Protein AF-A0A970N412-F1 (afdb_monomer_lite)

Radius of gyration: 23.06 Å; chains: 1; bounding box: 53×28×75 Å

Secondary structure (DSSP, 8-state):
-HHHHHHHHHHHHHHHHHHHHHHHHHHHIIIIIHHHHHHHHHHHHHHHHHHHHHHSTTPEEEEEEEEEEEEEETTEEEEEEEEEEEEEETTEEEEEEEEEEEEEHHHHHHT-----EEE-HHHHHHHGGGSEEPPTTTT-HHHHHHHHHHHHHHHHHHHHHHHHHHHHTTTS--

Structure (mmCIF, N/CA/C/O backbone):
data_AF-A0A970N412-F1
#
_entry.id   AF-A0A970N412-F1
#
loop_
_atom_site.group_PDB
_atom_site.id
_atom_site.type_symbol
_atom_site.label_atom_id
_atom_site.label_alt_id
_atom_site.label_comp_id
_atom_site.label_asym_id
_atom_site.label_entity_id
_atom_site.label_seq_id
_atom_site.pdbx_PDB_ins_code
_atom_site.Cartn_x
_atom_site.Cartn_y
_atom_site.Cartn_z
_atom_site.occupancy
_atom_site.B_iso_or_equiv
_atom_site.auth_seq_id
_atom_site.auth_comp_id
_atom_site.auth_asym_id
_atom_site.auth_atom_id
_atom_site.pdbx_PDB_model_num
ATOM 1 N N . MET A 1 1 ? 22.177 -12.134 -36.456 1.00 62.84 1 MET A N 1
ATOM 2 C CA . MET A 1 1 ? 22.712 -11.890 -35.092 1.00 62.84 1 MET A CA 1
ATOM 3 C C . MET A 1 1 ? 22.683 -10.415 -34.656 1.00 62.84 1 MET A C 1
ATOM 5 O O . MET A 1 1 ? 22.065 -10.128 -33.644 1.00 62.84 1 MET A O 1
ATOM 9 N N . ARG A 1 2 ? 23.264 -9.450 -35.397 1.00 67.44 2 ARG A N 1
ATOM 10 C CA . ARG A 1 2 ? 23.296 -8.022 -34.974 1.00 67.44 2 ARG A CA 1
ATOM 11 C C . ARG A 1 2 ? 21.940 -7.301 -34.928 1.00 67.44 2 ARG A C 1
ATOM 13 O O . ARG A 1 2 ? 21.758 -6.439 -34.079 1.00 67.44 2 ARG A O 1
ATOM 20 N N . ILE A 1 3 ? 21.013 -7.626 -35.831 1.00 75.50 3 ILE A N 1
ATOM 21 C CA . ILE A 1 3 ? 19.652 -7.052 -35.830 1.00 75.50 3 ILE A CA 1
ATOM 22 C C . ILE A 1 3 ? 18.865 -7.573 -34.622 1.00 75.50 3 ILE A C 1
ATOM 24 O O . ILE A 1 3 ? 18.292 -6.779 -33.889 1.00 75.50 3 ILE A O 1
ATOM 28 N N . LEU A 1 4 ? 18.946 -8.880 -34.353 1.00 80.25 4 LEU A N 1
ATOM 29 C CA . LEU A 1 4 ? 18.350 -9.499 -33.167 1.00 80.25 4 LEU A CA 1
ATOM 30 C C . LEU A 1 4 ? 18.899 -8.874 -31.871 1.00 80.25 4 LEU A C 1
ATOM 32 O O . LEU A 1 4 ? 18.129 -8.466 -31.014 1.00 80.25 4 LEU A O 1
ATOM 36 N N . LEU A 1 5 ? 20.224 -8.690 -31.775 1.00 79.81 5 LEU A N 1
ATOM 37 C CA . LEU A 1 5 ? 20.865 -8.020 -30.637 1.00 79.81 5 LEU A CA 1
ATOM 38 C C . LEU A 1 5 ? 20.390 -6.563 -30.475 1.00 79.81 5 LEU A C 1
ATOM 40 O O . LEU A 1 5 ? 20.157 -6.118 -29.359 1.00 79.81 5 LEU A O 1
ATOM 44 N N . ARG A 1 6 ? 20.212 -5.816 -31.575 1.00 78.75 6 ARG A N 1
ATOM 45 C CA . ARG A 1 6 ? 19.655 -4.448 -31.536 1.00 78.75 6 ARG A CA 1
ATOM 46 C C . ARG A 1 6 ? 18.231 -4.421 -30.992 1.00 78.75 6 ARG A C 1
ATOM 48 O O . ARG A 1 6 ? 17.916 -3.516 -30.227 1.00 78.75 6 ARG A O 1
ATOM 55 N N . ILE A 1 7 ? 17.401 -5.380 -31.398 1.00 83.62 7 ILE A N 1
ATOM 56 C CA . ILE A 1 7 ? 16.013 -5.495 -30.940 1.00 83.62 7 ILE A CA 1
ATOM 57 C C . ILE A 1 7 ? 15.991 -5.833 -29.448 1.00 83.62 7 ILE A C 1
ATOM 59 O O . ILE A 1 7 ? 15.364 -5.110 -28.687 1.00 83.62 7 ILE A O 1
ATOM 63 N N . VAL A 1 8 ? 16.745 -6.849 -29.016 1.00 86.38 8 VAL A N 1
ATOM 64 C CA . VAL A 1 8 ? 16.808 -7.271 -27.606 1.00 86.38 8 VAL A CA 1
ATOM 65 C C . VAL A 1 8 ? 17.319 -6.147 -26.702 1.00 86.38 8 VAL A C 1
ATOM 67 O O . VAL A 1 8 ? 16.700 -5.852 -25.688 1.00 86.38 8 VAL A O 1
ATOM 70 N N . VAL A 1 9 ? 18.403 -5.465 -27.083 1.00 85.50 9 VAL A N 1
ATOM 71 C CA . VAL A 1 9 ? 18.948 -4.338 -26.303 1.00 85.50 9 VAL A CA 1
ATOM 72 C C . VAL A 1 9 ? 17.975 -3.156 -26.270 1.00 85.50 9 VAL A C 1
ATOM 74 O O . VAL A 1 9 ? 17.836 -2.510 -25.237 1.00 85.50 9 VAL A O 1
ATOM 77 N N . GLY A 1 10 ? 17.281 -2.877 -27.378 1.00 82.38 10 GLY A N 1
ATOM 78 C CA . GLY A 1 10 ? 16.245 -1.844 -27.420 1.00 82.38 10 GLY A CA 1
ATOM 79 C C . GLY A 1 10 ? 15.059 -2.165 -26.511 1.00 82.38 10 GLY A C 1
ATOM 80 O O . GLY A 1 10 ? 14.589 -1.285 -25.798 1.00 82.38 10 GLY A O 1
ATOM 81 N N . LEU A 1 11 ? 14.622 -3.425 -26.497 1.00 88.38 11 LEU A N 1
ATOM 82 C CA . LEU A 1 11 ? 13.513 -3.891 -25.671 1.00 88.38 11 LEU A CA 1
ATOM 83 C C . LEU A 1 11 ? 13.885 -3.891 -24.183 1.00 88.38 11 LEU A C 1
ATOM 85 O O . LEU A 1 11 ? 13.103 -3.421 -23.368 1.00 88.38 11 LEU A O 1
ATOM 89 N N . LEU A 1 12 ? 15.107 -4.307 -23.838 1.00 87.31 12 LEU A N 1
ATOM 90 C CA . LEU A 1 12 ? 15.644 -4.199 -22.477 1.00 87.31 12 LEU A CA 1
ATOM 91 C C . LEU A 1 12 ? 15.714 -2.746 -21.999 1.00 87.31 12 LEU A C 1
ATOM 93 O O . LEU 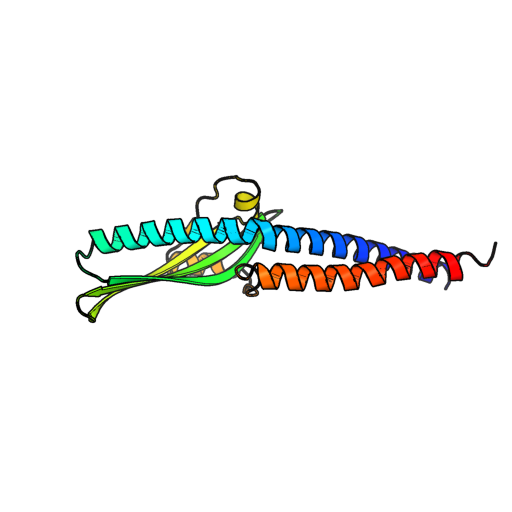A 1 12 ? 15.322 -2.462 -20.873 1.00 87.31 12 LEU A O 1
ATOM 97 N N . GLY A 1 13 ? 16.170 -1.823 -22.850 1.00 85.19 13 GLY A N 1
ATOM 98 C CA . GLY A 1 13 ? 16.162 -0.394 -22.532 1.00 85.19 13 GLY A CA 1
ATOM 99 C C . GLY A 1 13 ? 14.745 0.145 -22.327 1.00 85.19 13 GLY A C 1
ATOM 100 O O . GLY A 1 13 ? 14.500 0.886 -21.384 1.00 85.19 13 GLY A O 1
ATOM 101 N N . PHE A 1 14 ? 13.790 -0.262 -23.163 1.00 88.31 14 PHE A N 1
ATOM 102 C CA . PHE A 1 14 ? 12.392 0.135 -23.005 1.00 88.31 14 PHE A CA 1
ATOM 103 C C . PHE A 1 14 ? 11.776 -0.402 -21.705 1.00 88.31 14 PHE A C 1
ATOM 105 O O . PHE A 1 14 ? 11.200 0.367 -20.943 1.00 88.31 14 PHE A O 1
ATOM 112 N N . VAL A 1 15 ? 11.961 -1.690 -21.400 1.00 89.19 15 VAL A N 1
ATOM 113 C CA . VAL A 1 15 ? 11.490 -2.299 -20.145 1.00 89.19 15 VAL A CA 1
ATOM 114 C C . VAL A 1 15 ? 12.146 -1.636 -18.936 1.00 89.19 15 VAL A C 1
ATOM 116 O O . VAL A 1 15 ? 11.461 -1.339 -17.966 1.00 89.19 15 VAL A O 1
ATOM 119 N N . ALA A 1 16 ? 13.445 -1.338 -18.997 1.00 87.25 16 ALA A N 1
ATOM 120 C CA . ALA A 1 16 ? 14.134 -0.620 -17.930 1.00 87.25 16 ALA A CA 1
ATOM 121 C C . ALA A 1 16 ? 13.598 0.808 -17.747 1.00 87.25 16 ALA A C 1
ATOM 123 O O . ALA A 1 16 ? 13.444 1.269 -16.622 1.00 87.25 16 ALA A O 1
ATOM 124 N N . PHE A 1 17 ? 13.248 1.500 -18.832 1.00 85.88 17 PHE A N 1
ATOM 125 C CA . PHE A 1 17 ? 12.596 2.805 -18.747 1.00 85.88 17 PHE A CA 1
ATOM 126 C C . PHE A 1 17 ? 11.226 2.726 -18.058 1.00 85.88 17 PHE A C 1
ATOM 128 O O . PHE A 1 17 ? 10.962 3.504 -17.143 1.00 85.88 17 PHE A O 1
ATOM 135 N N . LEU A 1 18 ? 10.388 1.752 -18.433 1.00 88.31 18 LEU A N 1
ATOM 136 C CA . LEU A 1 18 ? 9.115 1.504 -17.747 1.00 88.31 18 LEU A CA 1
ATOM 137 C C . LEU A 1 18 ? 9.326 1.138 -16.271 1.00 88.31 18 LEU A C 1
ATOM 139 O O . LEU A 1 18 ? 8.617 1.642 -15.407 1.00 88.31 18 LEU A O 1
ATOM 143 N N . GLY A 1 19 ? 10.334 0.313 -15.978 1.00 80.56 19 GLY A N 1
ATOM 144 C CA . GLY A 1 19 ? 10.713 -0.068 -14.620 1.00 80.56 19 GLY A CA 1
ATOM 145 C C . GLY A 1 19 ? 11.092 1.137 -13.759 1.00 80.56 19 GLY A C 1
ATOM 146 O O . GLY A 1 19 ? 10.606 1.251 -12.640 1.00 80.56 19 GLY A O 1
ATOM 147 N N . MET A 1 20 ? 11.869 2.087 -14.297 1.00 86.00 20 MET A N 1
ATOM 148 C CA . MET A 1 20 ? 12.175 3.348 -13.607 1.00 86.00 20 MET A CA 1
ATOM 149 C C . MET A 1 20 ? 10.921 4.187 -13.334 1.00 86.00 20 MET A C 1
ATOM 151 O O . MET A 1 20 ? 10.806 4.748 -12.247 1.00 86.00 20 MET A O 1
ATOM 155 N N . MET A 1 21 ? 9.973 4.264 -14.279 1.00 79.94 21 MET A N 1
ATOM 156 C CA . MET A 1 21 ? 8.701 4.965 -14.048 1.00 79.94 21 MET A CA 1
ATOM 157 C C . MET A 1 21 ? 7.869 4.287 -12.954 1.00 79.94 21 MET A C 1
ATOM 159 O O . MET A 1 21 ? 7.375 4.972 -12.063 1.00 79.94 21 MET A O 1
ATOM 163 N N . GLY A 1 22 ? 7.770 2.954 -12.975 1.00 80.56 22 GLY A N 1
ATOM 164 C CA . GLY A 1 22 ? 7.089 2.187 -11.928 1.00 80.56 22 GLY A CA 1
ATOM 165 C C . GLY A 1 22 ? 7.737 2.373 -10.554 1.00 80.56 22 GLY A C 1
ATOM 166 O O . GLY A 1 22 ? 7.043 2.573 -9.562 1.00 80.56 22 GLY A O 1
ATOM 167 N N . SER A 1 23 ? 9.071 2.401 -10.491 1.00 83.06 23 SER A N 1
ATOM 168 C CA . SER A 1 23 ? 9.796 2.745 -9.265 1.00 83.06 23 SER A CA 1
ATOM 169 C C . SER A 1 23 ? 9.512 4.176 -8.802 1.00 83.06 23 SER A C 1
ATOM 171 O O . SER A 1 23 ? 9.320 4.397 -7.614 1.00 83.06 23 SER A O 1
ATOM 173 N N . GLY A 1 24 ? 9.436 5.145 -9.717 1.00 79.31 24 GLY A N 1
ATOM 174 C CA . GLY A 1 24 ? 9.062 6.522 -9.387 1.00 79.31 24 GLY A CA 1
ATOM 175 C C . GLY A 1 24 ? 7.657 6.627 -8.790 1.00 79.31 24 GLY A C 1
ATOM 176 O O . GLY A 1 24 ? 7.477 7.299 -7.778 1.00 79.31 24 GLY A O 1
ATOM 177 N N . ALA A 1 25 ? 6.686 5.911 -9.362 1.00 79.00 25 ALA A N 1
ATOM 178 C CA . ALA A 1 25 ? 5.325 5.842 -8.833 1.00 79.00 25 ALA A CA 1
ATOM 179 C C . ALA A 1 25 ? 5.283 5.210 -7.431 1.00 79.00 25 ALA A C 1
ATOM 181 O O . ALA A 1 25 ? 4.653 5.760 -6.533 1.00 79.00 25 ALA A O 1
ATOM 182 N N . LEU A 1 26 ? 6.016 4.111 -7.210 1.00 80.81 26 LEU A N 1
ATOM 183 C CA . LEU A 1 26 ? 6.111 3.471 -5.893 1.00 80.81 26 LEU A CA 1
ATOM 184 C C . LEU A 1 26 ? 6.777 4.381 -4.849 1.00 80.81 26 LEU A C 1
ATOM 186 O O . LEU A 1 26 ? 6.356 4.413 -3.695 1.00 80.81 26 LEU A O 1
ATOM 190 N N . TRP A 1 27 ? 7.802 5.141 -5.245 1.00 84.88 27 TRP A N 1
ATOM 191 C CA . TRP A 1 27 ? 8.427 6.126 -4.362 1.00 84.88 27 TRP A CA 1
ATOM 192 C C . TRP A 1 27 ? 7.449 7.245 -3.996 1.00 84.88 27 TRP A C 1
ATOM 194 O O . TRP A 1 27 ? 7.332 7.582 -2.822 1.00 84.88 27 TRP A O 1
ATOM 204 N N . ALA A 1 28 ? 6.725 7.787 -4.982 1.00 80.38 28 ALA A N 1
ATOM 205 C CA . ALA A 1 28 ? 5.732 8.834 -4.760 1.00 80.38 28 ALA A CA 1
ATOM 206 C C . ALA A 1 28 ? 4.598 8.351 -3.846 1.00 80.38 28 ALA A C 1
ATOM 208 O O . ALA A 1 28 ? 4.188 9.077 -2.946 1.00 80.38 28 ALA A O 1
ATOM 209 N N . TYR A 1 29 ? 4.151 7.104 -4.014 1.00 79.88 29 TYR A N 1
ATOM 210 C CA . TYR A 1 29 ? 3.233 6.466 -3.078 1.00 79.88 29 TYR A CA 1
ATOM 211 C C . TYR A 1 29 ? 3.818 6.413 -1.657 1.00 79.88 29 TYR A C 1
ATOM 213 O O . TYR A 1 29 ? 3.177 6.863 -0.716 1.00 79.88 29 TYR A O 1
ATOM 221 N N . GLY A 1 30 ? 5.053 5.932 -1.487 1.00 80.75 30 GLY A N 1
ATOM 222 C CA . GLY A 1 30 ? 5.673 5.848 -0.161 1.00 80.75 30 GLY A CA 1
ATOM 223 C C . GLY A 1 30 ? 5.945 7.205 0.506 1.00 80.75 30 GLY A C 1
ATOM 224 O O . GLY A 1 30 ? 6.038 7.268 1.729 1.00 80.75 30 GLY A O 1
ATOM 225 N N . GLU A 1 31 ? 6.099 8.281 -0.271 1.00 84.81 31 GLU A N 1
ATOM 226 C CA . GLU A 1 31 ? 6.292 9.644 0.246 1.00 84.81 31 GLU A CA 1
ATOM 227 C C . GLU A 1 31 ? 4.970 10.352 0.567 1.00 84.81 31 GLU A C 1
ATOM 229 O O . GLU A 1 31 ? 4.893 11.050 1.574 1.00 84.81 31 GLU A O 1
ATOM 234 N N . TYR A 1 32 ? 3.941 10.177 -0.269 1.00 81.38 32 TYR A N 1
ATOM 235 C CA . TYR A 1 32 ? 2.699 10.954 -0.188 1.00 81.38 32 TYR A CA 1
ATOM 236 C C . TYR A 1 32 ? 1.455 10.103 0.076 1.00 81.38 32 TYR A C 1
ATOM 238 O O . TYR A 1 32 ? 0.606 10.503 0.862 1.00 81.38 32 TYR A O 1
ATOM 246 N N . GLY A 1 33 ? 1.344 8.933 -0.552 1.00 77.81 33 GLY A N 1
ATOM 247 C CA . GLY A 1 33 ? 0.181 8.051 -0.426 1.00 77.81 33 GLY A CA 1
ATOM 248 C C . GLY A 1 33 ? 0.104 7.332 0.919 1.00 77.81 33 GLY A C 1
ATOM 249 O O . GLY A 1 33 ? -0.951 7.335 1.541 1.00 77.81 33 GLY A O 1
ATOM 250 N N . ALA A 1 34 ? 1.218 6.776 1.403 1.00 80.12 34 ALA A N 1
ATOM 251 C CA . ALA A 1 34 ? 1.239 6.058 2.679 1.00 80.12 34 ALA A CA 1
ATOM 252 C C . ALA A 1 34 ? 0.836 6.950 3.878 1.00 80.12 34 ALA A C 1
ATOM 254 O O . ALA A 1 34 ? -0.034 6.529 4.637 1.00 80.12 34 ALA A O 1
ATOM 255 N N . PRO A 1 35 ? 1.343 8.195 4.028 1.00 81.88 35 PRO A N 1
ATOM 256 C CA . PRO A 1 35 ? 0.878 9.086 5.099 1.00 81.88 35 PRO A CA 1
ATOM 257 C C . PRO A 1 35 ? -0.601 9.494 4.987 1.00 81.88 35 PRO A C 1
ATOM 259 O O . PRO A 1 35 ? -1.262 9.723 6.001 1.00 81.88 35 PRO A O 1
ATOM 262 N N . LEU A 1 36 ? -1.127 9.618 3.761 1.00 80.06 36 LEU A N 1
ATOM 263 C CA . LEU A 1 36 ? -2.545 9.918 3.539 1.00 80.06 36 LEU A CA 1
ATOM 264 C C . LEU A 1 36 ? -3.428 8.752 3.987 1.00 80.06 36 LEU A C 1
ATOM 266 O O . LEU A 1 36 ? -4.393 8.973 4.713 1.00 80.06 36 LEU A O 1
ATOM 270 N N . LEU A 1 37 ? -3.057 7.527 3.610 1.00 79.19 37 LEU A N 1
ATOM 271 C CA . LEU A 1 37 ? -3.744 6.312 4.037 1.00 79.19 37 LEU A CA 1
ATOM 272 C C . LEU A 1 37 ? -3.710 6.156 5.564 1.00 79.19 37 LEU A C 1
ATOM 274 O O . LEU A 1 37 ? -4.742 5.899 6.171 1.00 79.19 37 LEU A O 1
ATOM 278 N N . GLU A 1 38 ? -2.552 6.379 6.191 1.00 81.62 38 GLU A N 1
ATOM 279 C CA . GLU A 1 38 ? -2.399 6.348 7.653 1.00 81.62 38 GLU A CA 1
ATOM 280 C C . GLU A 1 38 ? -3.323 7.363 8.344 1.00 81.62 38 GLU A C 1
ATOM 282 O O . GLU A 1 38 ? -3.979 7.043 9.330 1.00 81.62 38 GLU A O 1
ATOM 287 N N . THR A 1 39 ? -3.430 8.578 7.798 1.00 83.69 39 THR A N 1
ATOM 288 C CA . THR A 1 39 ? -4.321 9.610 8.348 1.00 83.69 39 THR A CA 1
ATOM 289 C C . THR A 1 39 ? -5.792 9.201 8.262 1.00 83.69 39 THR A C 1
ATOM 291 O O . THR A 1 39 ? -6.547 9.462 9.196 1.00 83.69 39 THR A O 1
ATOM 294 N N . GLN A 1 40 ? -6.203 8.571 7.160 1.00 81.38 40 GLN A N 1
ATOM 295 C CA . GLN A 1 40 ? -7.581 8.114 6.983 1.00 81.38 40 GLN A CA 1
ATOM 296 C C . GLN A 1 40 ? -7.916 6.917 7.873 1.00 81.38 40 GLN A C 1
ATOM 298 O O . GLN A 1 40 ? -8.980 6.901 8.482 1.00 81.38 40 GLN A O 1
ATOM 303 N N . LEU A 1 41 ? -7.005 5.949 7.989 1.00 82.00 41 LEU A N 1
ATOM 304 C CA . LEU A 1 41 ? -7.196 4.798 8.868 1.00 82.00 41 LEU A CA 1
ATOM 305 C C . LEU A 1 41 ? -7.261 5.216 10.333 1.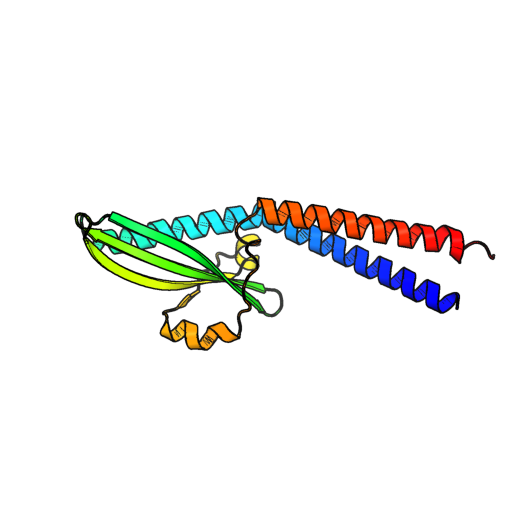00 82.00 41 LEU A C 1
ATOM 307 O O . LEU A 1 41 ? -8.127 4.724 11.038 1.00 82.00 41 LEU A O 1
ATOM 311 N N . ARG A 1 42 ? -6.443 6.186 10.765 1.00 85.38 42 ARG A N 1
ATOM 312 C CA . ARG A 1 42 ? -6.550 6.744 12.120 1.00 85.38 42 ARG A CA 1
ATOM 313 C C . ARG A 1 42 ? -7.893 7.434 12.361 1.00 85.38 42 ARG A C 1
ATOM 315 O O . ARG A 1 42 ? -8.461 7.281 13.427 1.00 85.38 42 ARG A O 1
ATOM 322 N N . SER A 1 43 ? -8.410 8.181 11.383 1.00 85.31 43 SER A N 1
ATOM 323 C CA . SER A 1 43 ? -9.749 8.778 11.512 1.00 85.31 43 SER A CA 1
ATOM 324 C C . SER A 1 43 ? -10.819 7.702 11.693 1.00 85.31 43 SER A C 1
ATOM 326 O O . SER A 1 43 ? -11.724 7.871 12.493 1.00 85.31 43 SER A O 1
ATOM 328 N N . MET A 1 44 ? -10.698 6.591 10.965 1.00 84.00 44 MET A N 1
ATOM 329 C CA . MET A 1 44 ? -11.629 5.473 11.076 1.00 84.00 44 MET A CA 1
ATOM 330 C C . MET A 1 44 ? -11.453 4.691 12.384 1.00 84.00 44 MET A C 1
ATOM 332 O O . MET A 1 44 ? -12.428 4.189 12.925 1.00 84.00 44 MET A O 1
ATOM 336 N N . GLU A 1 45 ? -10.225 4.597 12.897 1.00 85.62 45 GLU A N 1
ATOM 337 C CA . GLU A 1 45 ? -9.926 4.079 14.236 1.00 85.62 45 GLU A CA 1
ATOM 338 C C . GLU A 1 45 ? -10.682 4.878 15.297 1.00 85.62 45 GLU A C 1
ATOM 340 O O . GLU A 1 45 ? -11.436 4.296 16.066 1.00 85.62 45 GLU A O 1
ATOM 345 N N . GLU A 1 46 ? -10.550 6.209 15.265 1.00 87.50 46 GLU A N 1
ATOM 346 C CA . GLU A 1 46 ? -11.230 7.129 16.184 1.00 87.50 46 GLU A CA 1
ATOM 347 C C . GLU A 1 46 ? -12.762 6.985 16.101 1.00 87.50 46 GLU A C 1
ATOM 349 O O . GLU A 1 46 ? -13.429 6.960 17.135 1.00 87.50 46 GLU A O 1
ATOM 354 N N . ASP A 1 47 ? -13.320 6.833 14.893 1.00 85.56 47 ASP A N 1
ATOM 355 C CA . ASP A 1 47 ? -14.761 6.629 14.693 1.00 85.56 47 ASP A CA 1
ATOM 356 C C . ASP A 1 47 ? -15.246 5.290 15.296 1.00 85.56 47 ASP A C 1
ATOM 358 O O . ASP A 1 47 ? -16.271 5.260 15.979 1.00 85.56 47 ASP A O 1
ATOM 362 N N . ILE A 1 48 ? -14.503 4.192 15.086 1.00 84.00 48 ILE A N 1
ATOM 363 C CA . ILE A 1 48 ? -14.833 2.859 15.631 1.00 84.00 48 ILE A CA 1
ATOM 364 C C . ILE A 1 48 ? -14.687 2.839 17.156 1.00 84.00 48 ILE A C 1
ATOM 366 O O . ILE A 1 48 ? -15.531 2.273 17.851 1.00 84.00 48 ILE A O 1
ATOM 370 N N . GLU A 1 49 ? -13.621 3.445 17.686 1.00 84.81 49 GLU A N 1
ATOM 371 C CA . GLU A 1 49 ? -13.412 3.562 19.129 1.00 84.81 49 GLU A CA 1
ATOM 372 C C . GLU A 1 49 ? -14.558 4.328 19.784 1.00 84.81 49 GLU A C 1
ATOM 374 O O . GLU A 1 49 ? -15.107 3.866 20.783 1.00 84.81 49 GLU A O 1
ATOM 379 N N . GLN A 1 50 ? -14.968 5.452 19.194 1.00 86.56 50 GLN A N 1
ATOM 380 C CA . GLN A 1 50 ? -16.063 6.251 19.723 1.00 86.56 50 GLN A CA 1
ATOM 381 C C . GLN A 1 50 ? -17.401 5.497 19.696 1.00 86.56 50 GLN A C 1
ATOM 383 O O . GLN A 1 50 ? -18.146 5.557 20.675 1.00 86.56 50 GLN A O 1
ATOM 388 N N . GLU A 1 51 ? -17.707 4.773 18.614 1.00 84.75 51 GLU A N 1
ATOM 389 C CA . GLU A 1 51 ? -18.930 3.965 18.513 1.00 84.75 51 GLU A CA 1
ATOM 390 C C . GLU A 1 51 ? -18.971 2.873 19.598 1.00 84.75 51 GLU A C 1
ATOM 392 O O . GLU A 1 51 ? -19.966 2.740 20.314 1.00 84.75 51 GLU A O 1
ATOM 397 N N . LEU A 1 52 ? -17.862 2.152 19.793 1.00 83.00 52 LEU A N 1
ATOM 398 C CA . LEU A 1 52 ? -17.756 1.105 20.813 1.00 83.00 52 LEU A CA 1
ATOM 399 C C . LEU A 1 52 ? -17.756 1.659 22.244 1.00 83.00 52 LEU A C 1
ATOM 401 O O . LEU A 1 52 ? -18.304 1.024 23.145 1.00 83.00 52 LEU A O 1
ATOM 405 N N . GLU A 1 53 ? -17.175 2.835 22.488 1.00 84.62 53 GLU A N 1
ATOM 406 C CA . GLU A 1 53 ? -17.249 3.495 23.796 1.00 84.62 53 GLU A CA 1
ATOM 407 C C . GLU A 1 53 ? -18.674 3.960 24.133 1.00 84.62 53 GLU A C 1
ATOM 409 O O . GLU A 1 53 ? -19.093 3.851 25.291 1.00 84.62 53 GLU A O 1
ATOM 414 N N . ASP A 1 54 ? -19.428 4.448 23.144 1.00 87.25 54 ASP A N 1
ATOM 415 C CA . ASP A 1 54 ? -20.827 4.852 23.314 1.00 87.25 54 ASP A CA 1
ATOM 416 C C . ASP A 1 54 ? -21.726 3.638 23.629 1.00 87.25 54 ASP A C 1
ATOM 418 O O . ASP A 1 54 ? -22.577 3.710 24.528 1.00 87.25 54 ASP A O 1
ATOM 422 N N . ASP A 1 55 ? -21.499 2.503 22.957 1.00 84.56 55 ASP A N 1
ATOM 423 C CA . ASP A 1 55 ? -22.221 1.243 23.189 1.00 84.56 55 ASP A CA 1
ATOM 424 C C . ASP A 1 55 ? -21.785 0.531 24.484 1.00 84.56 55 ASP A C 1
ATOM 426 O O . ASP A 1 55 ? -22.592 -0.122 25.170 1.00 84.56 55 ASP A O 1
ATOM 430 N N . HIS A 1 56 ? -20.521 0.699 24.880 1.00 84.12 56 HIS A N 1
ATOM 431 C CA . HIS A 1 56 ? -19.927 0.108 26.079 1.00 84.12 56 HIS A CA 1
ATOM 432 C C . HIS A 1 56 ? -19.216 1.149 26.964 1.00 84.12 56 HIS A C 1
ATOM 434 O O . HIS A 1 56 ? -17.985 1.127 27.095 1.00 84.12 56 HIS A O 1
ATOM 440 N N . PRO A 1 57 ? -19.977 2.007 27.680 1.00 82.38 57 PRO A N 1
ATOM 441 C CA . PRO A 1 57 ? -19.412 3.104 28.460 1.00 82.38 57 PRO A CA 1
ATOM 442 C C . PRO A 1 57 ? -18.433 2.632 29.536 1.00 82.38 57 PRO A C 1
ATOM 444 O O . PRO A 1 57 ? -18.773 1.831 30.412 1.00 82.38 57 PRO A O 1
ATOM 447 N N . GLY A 1 58 ? -17.224 3.194 29.517 1.00 78.12 58 GLY A N 1
ATOM 448 C CA . GLY A 1 58 ? -16.163 2.870 30.474 1.00 78.12 58 GLY A CA 1
ATOM 449 C C . GLY A 1 58 ? -15.362 1.611 30.133 1.00 78.12 58 GLY A C 1
ATOM 450 O O . GLY A 1 58 ? -14.577 1.161 30.974 1.00 78.12 58 GLY A O 1
ATOM 451 N N . SER A 1 59 ? -15.553 1.049 28.936 1.00 82.38 59 SER A N 1
ATOM 452 C CA . SER A 1 59 ? -14.626 0.076 28.363 1.00 82.38 59 SER A CA 1
ATOM 453 C C . SER A 1 59 ? -13.345 0.757 27.860 1.00 82.38 59 SER A C 1
ATOM 455 O O . SER A 1 59 ? -13.317 1.953 27.593 1.00 82.38 59 SER A O 1
ATOM 457 N N . THR A 1 60 ? -12.246 0.008 27.820 1.00 82.88 60 THR A N 1
ATOM 458 C CA . THR A 1 60 ? -11.053 0.356 27.045 1.00 82.88 60 THR A CA 1
ATOM 459 C C . THR A 1 60 ? -11.206 -0.312 25.690 1.00 82.88 60 THR A C 1
ATOM 461 O O . THR A 1 60 ? -11.301 -1.539 25.637 1.00 82.88 60 THR A O 1
ATOM 464 N N . VAL A 1 61 ? -11.258 0.484 24.626 1.00 81.31 61 VAL A N 1
ATOM 465 C CA . VAL A 1 61 ? -11.329 -0.019 23.254 1.00 81.31 61 VAL A CA 1
ATOM 466 C C . VAL A 1 61 ? -9.918 -0.096 22.677 1.00 81.31 61 VAL A C 1
ATOM 468 O O . VAL A 1 61 ? -9.034 0.686 23.023 1.00 81.31 61 VAL A O 1
ATOM 471 N N . THR A 1 62 ? -9.657 -1.110 21.865 1.00 84.06 62 THR A N 1
ATOM 472 C CA . THR A 1 62 ? -8.426 -1.235 21.086 1.00 84.06 62 THR A CA 1
ATOM 473 C C . THR A 1 62 ? -8.795 -1.697 19.691 1.00 84.06 62 THR A C 1
ATOM 475 O O . THR A 1 62 ? -9.452 -2.727 19.534 1.00 84.06 62 THR A O 1
ATOM 478 N N . VAL A 1 63 ? -8.359 -0.944 18.686 1.00 82.94 63 VAL A N 1
ATOM 479 C CA . VAL A 1 63 ? -8.594 -1.250 17.276 1.00 82.94 63 VAL A CA 1
ATOM 480 C C . VAL A 1 63 ? -7.251 -1.505 16.595 1.00 82.94 63 VAL A C 1
ATOM 482 O O . VAL A 1 63 ? -6.322 -0.709 16.684 1.00 82.94 63 VAL A O 1
ATOM 485 N N . GLU A 1 64 ? -7.120 -2.645 15.921 1.00 83.69 64 GLU A N 1
ATOM 486 C CA . GLU A 1 64 ? -5.918 -3.016 15.178 1.00 83.69 64 GLU A CA 1
ATOM 487 C C . GLU A 1 64 ? -6.239 -3.181 13.691 1.00 83.69 64 GLU A C 1
ATOM 489 O O . GLU A 1 64 ? -7.066 -4.007 13.296 1.00 83.69 64 GLU A O 1
ATOM 494 N N . PHE A 1 65 ? -5.523 -2.427 12.855 1.00 80.69 65 PHE A N 1
ATOM 495 C CA . PHE A 1 65 ? -5.566 -2.553 11.403 1.00 80.69 65 PHE A CA 1
ATOM 496 C C . PHE A 1 65 ? -4.442 -3.442 10.896 1.00 80.69 65 PHE A C 1
ATOM 498 O O . PHE A 1 65 ? -3.256 -3.138 11.051 1.00 80.69 65 PHE A O 1
ATOM 505 N N . LYS A 1 66 ? -4.810 -4.510 10.194 1.00 80.25 66 LYS A N 1
ATOM 506 C CA . LYS A 1 66 ? -3.859 -5.410 9.554 1.00 80.25 66 LYS A CA 1
ATOM 507 C C . LYS A 1 66 ? -4.050 -5.416 8.048 1.00 80.25 66 LYS A C 1
ATOM 509 O O . LYS A 1 66 ? -5.131 -5.705 7.550 1.00 80.25 66 LYS A O 1
ATOM 514 N N . GLU A 1 67 ? -2.982 -5.150 7.301 1.00 69.56 67 GLU A N 1
ATOM 515 C CA . GLU A 1 67 ? -2.983 -5.366 5.852 1.00 69.56 67 GLU A CA 1
ATOM 516 C C . GLU A 1 67 ? -3.109 -6.848 5.548 1.00 69.56 67 GLU A C 1
ATOM 518 O O . GLU A 1 67 ? -2.325 -7.655 6.061 1.00 69.56 67 GLU A O 1
ATOM 523 N N . VAL A 1 68 ? -4.050 -7.211 4.681 1.00 68.94 68 VAL A N 1
ATOM 524 C CA . VAL A 1 68 ? -4.215 -8.623 4.340 1.00 68.94 68 VAL A CA 1
ATOM 525 C C . VAL A 1 68 ? -4.214 -8.846 2.835 1.00 68.94 68 VAL A C 1
ATOM 527 O O . VAL A 1 68 ? -3.573 -9.796 2.370 1.00 68.94 68 VAL A O 1
ATOM 530 N N . PHE A 1 69 ? -4.826 -7.959 2.040 1.00 77.81 69 PHE A N 1
ATOM 531 C CA . PHE A 1 69 ? -4.944 -8.206 0.602 1.00 77.81 69 PHE A CA 1
ATOM 532 C C . PHE A 1 69 ? -4.955 -6.948 -0.281 1.00 77.81 69 PHE A C 1
ATOM 534 O O . PHE A 1 69 ? -5.247 -5.853 0.176 1.00 77.81 69 PHE A O 1
ATOM 541 N N . TYR A 1 70 ? -4.643 -7.108 -1.570 1.00 78.94 70 TYR A N 1
ATOM 542 C CA . TYR A 1 70 ? -4.721 -6.066 -2.598 1.00 78.94 70 TYR A CA 1
ATOM 543 C C . TYR A 1 70 ? -5.401 -6.575 -3.869 1.00 78.94 70 TYR A C 1
ATOM 545 O O . TYR A 1 70 ? -5.263 -7.739 -4.243 1.00 78.94 70 TYR A O 1
ATOM 553 N N . GLN A 1 71 ? -6.067 -5.687 -4.593 1.00 81.56 71 GLN A N 1
ATOM 554 C CA . GLN A 1 71 ? -6.676 -5.961 -5.887 1.00 81.56 71 GLN A CA 1
ATOM 555 C C . GLN A 1 71 ? -6.314 -4.849 -6.869 1.00 81.56 71 GLN A C 1
ATOM 557 O O . GLN A 1 71 ? -6.308 -3.669 -6.535 1.00 81.56 71 GLN A O 1
ATOM 562 N N . LEU A 1 72 ? -5.995 -5.237 -8.102 1.00 75.94 72 LEU A N 1
ATOM 563 C CA . LEU A 1 72 ? -5.816 -4.306 -9.213 1.00 75.94 72 LEU A CA 1
ATOM 564 C C . LEU A 1 72 ? -7.008 -4.457 -10.146 1.00 75.94 72 LEU A C 1
ATOM 566 O O . LEU A 1 72 ? -7.164 -5.507 -10.773 1.00 75.94 72 LEU A O 1
ATOM 570 N N . GLU A 1 73 ? -7.813 -3.409 -10.254 1.00 74.19 73 GLU A N 1
ATOM 571 C CA . GLU A 1 73 ? -8.975 -3.381 -11.132 1.00 74.19 73 GLU A CA 1
ATOM 572 C C . GLU A 1 73 ? -8.891 -2.178 -12.070 1.00 74.19 73 GLU A C 1
ATOM 574 O O . GLU A 1 73 ? -8.919 -1.020 -11.657 1.00 74.19 73 GLU A O 1
ATOM 579 N N . GLY A 1 74 ? -8.733 -2.458 -13.366 1.00 78.25 74 GLY A N 1
ATOM 580 C CA . GLY A 1 74 ? -8.483 -1.420 -14.361 1.00 78.25 74 GLY A CA 1
ATOM 581 C C . GLY A 1 74 ? -7.212 -0.633 -14.035 1.00 78.25 74 GLY A C 1
ATOM 582 O O . GLY A 1 74 ? -6.106 -1.165 -14.142 1.00 78.25 74 GLY A O 1
ATOM 583 N N . THR A 1 75 ? -7.378 0.642 -13.680 1.00 69.94 75 THR A N 1
ATOM 584 C CA . THR A 1 75 ? -6.287 1.512 -13.225 1.00 69.94 75 THR A CA 1
ATOM 585 C C . THR A 1 75 ? -6.191 1.628 -11.711 1.00 69.94 75 THR A C 1
ATOM 587 O O . THR A 1 75 ? -5.133 2.044 -11.263 1.00 69.94 75 THR A O 1
ATOM 590 N N . SER A 1 76 ? -7.227 1.268 -10.947 1.00 72.50 76 SER A N 1
ATOM 591 C CA . SER A 1 76 ? -7.287 1.444 -9.490 1.00 72.50 76 SER A CA 1
ATOM 592 C C . SER A 1 76 ? -6.573 0.321 -8.736 1.00 72.50 76 SER A C 1
ATOM 594 O O . SER A 1 76 ? -6.551 -0.838 -9.168 1.00 72.50 76 SER A O 1
ATOM 596 N N . LEU A 1 77 ? -5.978 0.684 -7.597 1.00 76.81 77 LEU A N 1
ATOM 597 C CA . LEU A 1 77 ? -5.337 -0.238 -6.663 1.00 76.81 77 LEU A CA 1
ATOM 598 C C . LEU A 1 77 ? -6.132 -0.221 -5.363 1.00 76.81 77 LEU A C 1
ATOM 600 O O . LEU A 1 77 ? -6.054 0.741 -4.605 1.00 76.81 77 LEU A O 1
ATOM 604 N N . PHE A 1 78 ? -6.850 -1.304 -5.104 1.00 81.19 78 PHE A N 1
ATOM 605 C CA . PHE A 1 78 ? -7.580 -1.502 -3.864 1.00 81.19 78 PHE A CA 1
ATOM 606 C C . PHE A 1 78 ? -6.714 -2.255 -2.867 1.00 81.19 78 PHE A C 1
ATOM 608 O O . PHE A 1 78 ? -6.048 -3.227 -3.231 1.00 81.19 78 PHE A O 1
ATOM 615 N N . VAL A 1 79 ? -6.739 -1.832 -1.609 1.00 79.50 79 VAL A N 1
ATOM 616 C CA . VAL A 1 79 ? -6.086 -2.538 -0.503 1.00 79.50 79 VAL A CA 1
ATOM 617 C C . VAL A 1 79 ? -7.123 -2.800 0.568 1.00 79.50 79 VAL A C 1
ATOM 619 O O . VAL A 1 79 ? -7.868 -1.896 0.933 1.00 79.50 79 VAL A O 1
ATOM 622 N N . ALA A 1 80 ? -7.185 -4.048 1.015 1.00 83.81 80 ALA A N 1
ATOM 623 C CA . ALA A 1 80 ? -8.081 -4.519 2.048 1.00 83.81 80 ALA A CA 1
ATOM 624 C C . ALA A 1 80 ? -7.333 -4.746 3.362 1.00 83.81 80 ALA A C 1
ATOM 626 O O . ALA A 1 80 ? -6.252 -5.353 3.409 1.00 83.81 80 ALA A O 1
ATOM 627 N N . PHE A 1 81 ? -7.972 -4.287 4.425 1.00 83.56 81 PHE A N 1
ATOM 628 C CA . PHE A 1 81 ? -7.515 -4.349 5.793 1.00 83.56 81 PHE A CA 1
ATOM 629 C C . PHE A 1 81 ? -8.492 -5.198 6.589 1.00 83.56 81 PHE A C 1
ATOM 631 O O . PHE A 1 81 ? -9.704 -5.099 6.418 1.00 83.56 81 PHE A O 1
ATOM 638 N N . GLU A 1 82 ? -7.946 -6.043 7.443 1.00 85.81 82 GLU A N 1
ATOM 639 C CA . GLU A 1 82 ? -8.688 -6.699 8.503 1.00 85.81 82 GLU A CA 1
ATOM 640 C C . GLU A 1 82 ? -8.612 -5.794 9.728 1.00 85.81 82 GLU A C 1
ATOM 642 O O . GLU A 1 82 ? -7.521 -5.389 10.136 1.00 85.81 82 GLU A O 1
ATOM 647 N N . VAL A 1 83 ? -9.774 -5.442 10.257 1.00 86.44 83 VAL A N 1
ATOM 648 C CA . VAL A 1 83 ? -9.942 -4.576 11.417 1.00 86.44 83 VAL A CA 1
ATOM 649 C C . VAL A 1 83 ? -10.382 -5.459 12.566 1.00 86.44 83 VAL A C 1
ATOM 651 O O . VAL A 1 83 ? -11.458 -6.054 12.513 1.00 86.44 83 VAL A O 1
ATOM 654 N N . HIS A 1 84 ? -9.539 -5.569 13.584 1.00 86.94 84 HIS A N 1
ATOM 655 C CA . HIS A 1 84 ? -9.876 -6.253 14.828 1.00 86.94 84 HIS A CA 1
ATOM 656 C C . HIS A 1 84 ? -10.151 -5.201 15.889 1.00 86.94 84 HIS A C 1
ATOM 658 O O . HIS A 1 84 ? -9.243 -4.462 16.256 1.00 86.94 84 HIS A O 1
ATOM 664 N N . ALA A 1 85 ? -11.387 -5.128 16.367 1.00 83.50 85 ALA A N 1
ATOM 665 C CA . ALA A 1 85 ? -11.791 -4.214 17.424 1.00 83.50 85 ALA A CA 1
ATOM 666 C C . ALA A 1 85 ? -12.184 -5.007 18.673 1.00 83.50 85 ALA A C 1
ATOM 668 O O . ALA A 1 85 ? -12.994 -5.935 18.604 1.00 83.50 85 ALA A O 1
ATOM 669 N N . VAL A 1 86 ? -11.595 -4.647 19.811 1.00 85.94 86 VAL A N 1
ATOM 670 C CA . VAL A 1 86 ? -11.828 -5.296 21.103 1.00 85.94 86 VAL A CA 1
ATOM 671 C C . VAL A 1 86 ? -12.212 -4.239 22.129 1.00 85.94 86 VAL A C 1
ATOM 673 O O . VAL A 1 86 ? -11.494 -3.256 22.297 1.00 85.94 86 VAL A O 1
ATOM 676 N N . ALA A 1 87 ? -13.318 -4.459 22.839 1.00 81.19 87 ALA A N 1
ATOM 677 C CA . ALA A 1 87 ? -13.739 -3.633 23.966 1.00 81.19 87 ALA A CA 1
ATOM 678 C C . ALA A 1 87 ? -13.619 -4.426 25.274 1.00 81.19 87 ALA A C 1
ATOM 680 O O . ALA A 1 87 ? -14.188 -5.513 25.412 1.00 81.19 87 ALA A O 1
ATOM 681 N N . GLU A 1 88 ? -12.907 -3.878 26.262 1.00 83.06 88 GLU A N 1
ATOM 682 C CA . GLU A 1 88 ? -12.694 -4.513 27.567 1.00 83.06 88 GLU A CA 1
ATOM 683 C C . GLU A 1 88 ? -13.214 -3.659 28.730 1.00 83.06 88 GLU A C 1
ATOM 685 O O . GLU A 1 88 ? -12.8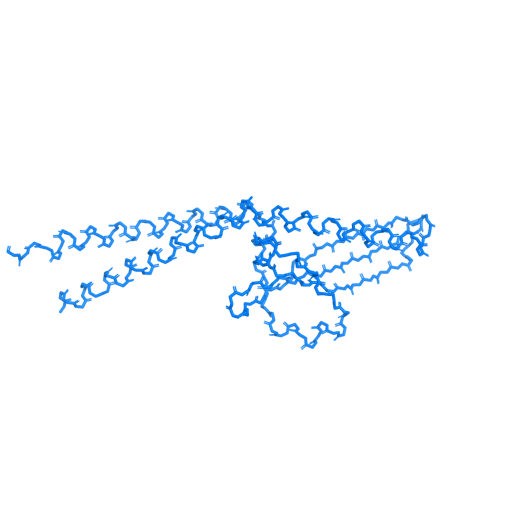57 -2.493 28.871 1.00 83.06 88 GLU A O 1
ATOM 690 N N . LEU A 1 89 ? -13.974 -4.248 29.658 1.00 82.56 89 LEU A N 1
ATOM 691 C CA . LEU A 1 89 ? -14.372 -3.600 30.915 1.00 82.56 89 LEU A CA 1
ATOM 692 C C . LEU A 1 89 ? -13.638 -4.247 32.086 1.00 82.56 89 LEU A C 1
ATOM 694 O O . LEU A 1 89 ? -13.856 -5.411 32.415 1.00 82.56 89 LEU A O 1
ATOM 698 N N . SER A 1 90 ? -12.781 -3.475 32.761 1.00 79.00 90 SER A N 1
ATOM 699 C CA . SER A 1 90 ? -11.989 -3.959 33.906 1.00 79.00 90 SER A CA 1
ATOM 700 C C . SER A 1 90 ? -11.153 -5.218 33.599 1.00 79.00 90 SER A C 1
ATOM 702 O O . SER A 1 90 ? -10.969 -6.067 34.473 1.00 79.00 90 SER A O 1
ATOM 704 N N . GLY A 1 91 ? -10.648 -5.336 32.364 1.00 74.62 91 GLY A N 1
ATOM 705 C CA . GLY A 1 91 ? -9.839 -6.470 31.900 1.00 74.62 91 GLY A CA 1
ATOM 706 C C . GLY A 1 91 ? -10.643 -7.718 31.520 1.00 74.62 91 GLY A C 1
ATOM 707 O O . GLY A 1 91 ? -10.088 -8.816 31.507 1.00 74.62 91 GLY A O 1
ATOM 708 N N . VAL A 1 92 ? -11.949 -7.575 31.272 1.00 79.06 92 VAL A N 1
ATOM 709 C CA . VAL A 1 92 ? -12.804 -8.625 30.703 1.00 79.06 92 VAL A CA 1
ATOM 710 C C . VAL A 1 92 ? -13.289 -8.168 29.331 1.00 79.06 92 VAL A C 1
ATOM 712 O O . VAL A 1 92 ? -13.920 -7.118 29.232 1.00 79.06 92 VAL A O 1
ATOM 715 N N . GLU A 1 93 ? -13.006 -8.969 28.304 1.00 82.6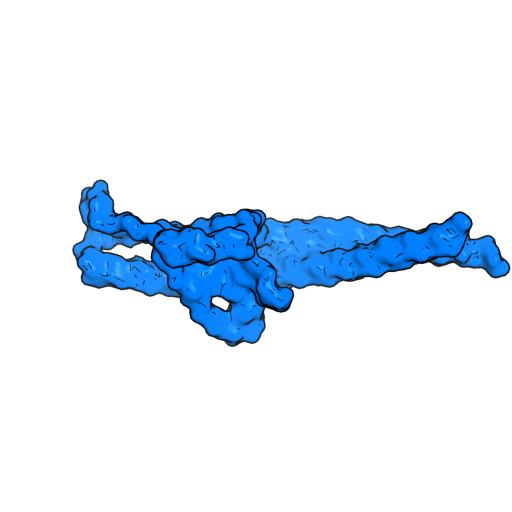9 93 GLU A N 1
ATOM 716 C CA . GLU A 1 93 ? -13.494 -8.790 26.932 1.00 82.69 93 GLU A CA 1
ATOM 717 C C . GLU A 1 93 ? -15.029 -8.818 26.914 1.00 82.69 93 GLU A C 1
ATOM 719 O O . GLU A 1 93 ? -15.653 -9.792 27.349 1.00 82.69 93 GLU A O 1
ATOM 724 N N . VAL A 1 94 ? -15.629 -7.717 26.469 1.00 81.38 94 VAL A N 1
ATOM 725 C CA . VAL A 1 94 ? -17.085 -7.525 26.391 1.00 81.38 94 VAL A CA 1
ATOM 726 C C . VAL A 1 94 ? -17.559 -7.637 24.949 1.00 81.38 94 VAL A C 1
ATOM 728 O O . VAL A 1 94 ? -18.628 -8.193 24.702 1.00 81.38 94 VAL A O 1
ATOM 731 N N . GLU A 1 95 ? -16.733 -7.167 24.016 1.00 80.75 95 GLU A N 1
ATOM 732 C CA . GLU A 1 95 ? -16.959 -7.279 22.583 1.00 80.75 95 GLU A CA 1
ATOM 733 C C . GLU A 1 95 ? -15.643 -7.547 21.849 1.00 80.75 95 GLU A C 1
ATOM 735 O O . GLU A 1 95 ? -14.583 -7.046 22.231 1.00 80.75 95 GLU A O 1
ATOM 740 N N . ASN A 1 96 ? -15.736 -8.359 20.797 1.00 85.00 96 ASN A N 1
ATOM 741 C CA . ASN A 1 96 ? -14.641 -8.702 19.907 1.00 85.00 96 ASN A CA 1
ATOM 742 C C . ASN A 1 96 ? -15.197 -8.889 18.502 1.00 85.00 96 ASN A C 1
ATOM 744 O O . ASN A 1 96 ? -15.912 -9.859 18.219 1.00 85.00 96 ASN A O 1
ATOM 748 N N . THR A 1 97 ? -14.886 -7.922 17.652 1.00 84.31 97 THR A N 1
ATOM 749 C CA . THR A 1 97 ? -15.471 -7.799 16.328 1.00 84.31 97 THR A CA 1
ATOM 750 C C . THR A 1 97 ? -14.356 -7.719 15.295 1.00 84.31 97 THR A C 1
ATOM 752 O O . THR A 1 97 ? -13.437 -6.907 15.393 1.00 84.31 97 THR A O 1
ATOM 755 N N . THR A 1 98 ? -14.455 -8.573 14.276 1.00 85.88 98 THR A N 1
ATOM 756 C CA . THR A 1 98 ? -13.586 -8.535 13.098 1.00 85.88 98 THR A CA 1
ATOM 757 C C . THR A 1 98 ? -14.395 -8.060 11.898 1.00 85.88 98 THR A C 1
ATOM 759 O O . THR A 1 98 ? -15.400 -8.679 11.536 1.00 85.88 98 THR A O 1
ATOM 762 N N . THR A 1 99 ? -13.941 -6.995 11.249 1.00 86.31 99 THR A N 1
ATOM 763 C CA . THR A 1 99 ? -14.490 -6.509 9.976 1.00 86.31 99 THR A CA 1
ATOM 764 C C . THR A 1 99 ? -13.383 -6.369 8.941 1.00 86.31 99 THR A C 1
ATOM 766 O O . THR A 1 99 ? -12.195 -6.427 9.256 1.00 86.31 99 THR A O 1
ATOM 769 N N . TYR A 1 100 ? -13.769 -6.229 7.677 1.00 85.25 100 TYR A N 1
ATOM 770 C CA . TYR A 1 100 ? -12.832 -5.974 6.593 1.00 85.25 100 TYR A CA 1
ATOM 771 C C . TYR A 1 100 ? -13.177 -4.652 5.929 1.00 85.25 100 TYR A C 1
ATOM 773 O O . TYR A 1 100 ? -14.341 -4.354 5.691 1.00 85.25 100 TYR A O 1
ATOM 781 N N . VAL A 1 101 ? -12.170 -3.858 5.602 1.00 86.06 101 VAL A N 1
ATOM 782 C CA . VAL A 1 101 ? -12.342 -2.551 4.960 1.00 86.06 101 VAL A CA 1
ATOM 783 C C . VAL A 1 101 ? -11.414 -2.458 3.766 1.00 86.06 101 VAL A C 1
ATOM 785 O O . VAL A 1 101 ? -10.259 -2.858 3.858 1.00 86.06 101 VAL A O 1
ATOM 788 N N . SER A 1 102 ? -11.891 -1.956 2.630 1.00 85.56 102 SER A N 1
ATOM 789 C CA . SER A 1 102 ? -11.061 -1.763 1.439 1.00 85.56 102 SER A CA 1
ATOM 790 C C . SER A 1 102 ? -11.011 -0.305 1.005 1.00 85.56 102 SER A C 1
ATOM 792 O O . SER A 1 102 ? -12.050 0.350 0.950 1.00 85.56 102 SER A O 1
ATOM 794 N N . ALA A 1 103 ? -9.822 0.168 0.633 1.00 81.38 103 ALA A N 1
ATOM 795 C CA . ALA A 1 103 ? -9.573 1.527 0.161 1.00 81.38 103 ALA A CA 1
ATOM 796 C C . ALA A 1 103 ? -9.020 1.536 -1.269 1.00 81.38 103 ALA A C 1
ATOM 798 O O . ALA A 1 103 ? -8.113 0.758 -1.575 1.00 81.38 103 ALA A O 1
ATOM 799 N N . ASP A 1 104 ? -9.506 2.448 -2.122 1.00 82.25 104 ASP A N 1
ATOM 800 C CA . ASP A 1 104 ? -8.849 2.773 -3.398 1.00 82.25 104 ASP A CA 1
ATOM 801 C C . ASP A 1 104 ? -7.673 3.719 -3.145 1.00 82.25 104 ASP A C 1
ATOM 803 O O . ASP A 1 104 ? -7.831 4.928 -2.974 1.00 82.25 104 ASP A O 1
ATOM 807 N N . ILE A 1 105 ? -6.466 3.165 -3.165 1.00 75.81 105 ILE A N 1
ATOM 808 C CA . ILE A 1 105 ? -5.230 3.902 -2.924 1.00 75.81 105 ILE A CA 1
ATOM 809 C C . ILE A 1 105 ? -5.020 5.018 -3.947 1.00 75.81 105 ILE A C 1
ATOM 811 O O . ILE A 1 105 ? -4.496 6.079 -3.602 1.00 75.81 105 ILE A O 1
ATOM 815 N N . LEU A 1 106 ? -5.400 4.806 -5.209 1.00 73.69 106 LEU A N 1
ATOM 816 C CA . LEU A 1 106 ? -5.236 5.851 -6.213 1.00 73.69 106 LEU A CA 1
ATOM 817 C C . LEU A 1 106 ? -6.260 6.960 -6.018 1.00 73.69 106 LEU A C 1
ATOM 819 O O . LEU A 1 106 ? -5.870 8.122 -6.089 1.00 73.69 106 LEU A O 1
ATOM 823 N N . GLY A 1 107 ? -7.512 6.619 -5.706 1.00 71.38 107 GLY A N 1
ATOM 824 C CA . GLY A 1 107 ? -8.529 7.602 -5.324 1.00 71.38 107 GLY A CA 1
ATOM 825 C C . GLY A 1 107 ? -8.037 8.504 -4.188 1.00 71.38 107 GLY A C 1
ATOM 826 O O . GLY A 1 107 ? -7.981 9.726 -4.345 1.00 71.38 107 GLY A O 1
ATOM 827 N N . VAL A 1 108 ? -7.524 7.893 -3.113 1.00 72.38 108 VAL A N 1
ATOM 828 C CA . VAL A 1 108 ? -6.944 8.599 -1.956 1.00 72.38 108 VAL A CA 1
ATOM 829 C C . VAL A 1 108 ? -5.802 9.533 -2.366 1.00 72.38 108 VAL A C 1
ATOM 831 O O . VAL A 1 108 ? -5.775 10.698 -1.967 1.00 72.38 108 VAL A O 1
ATOM 834 N N . VAL A 1 109 ? -4.870 9.062 -3.200 1.00 67.38 109 VAL A N 1
ATOM 835 C CA . VAL A 1 109 ? -3.739 9.877 -3.682 1.00 67.38 109 VAL A CA 1
ATOM 836 C C . VAL A 1 109 ? -4.198 11.043 -4.563 1.00 67.38 109 VAL A C 1
ATOM 838 O O . VAL A 1 109 ? -3.600 12.119 -4.512 1.00 67.38 109 VAL A O 1
ATOM 841 N N . PHE A 1 110 ? -5.246 10.860 -5.367 1.00 71.94 110 PHE A N 1
ATOM 842 C CA . PHE A 1 110 ? -5.791 11.909 -6.231 1.00 71.94 110 PHE A CA 1
ATOM 843 C C . PHE A 1 110 ? -6.777 12.845 -5.518 1.00 71.94 110 PHE A C 1
ATOM 845 O O . PHE A 1 110 ? -7.261 13.796 -6.133 1.00 71.94 110 PHE A O 1
ATOM 852 N N . GLY A 1 111 ? -7.014 12.643 -4.218 1.00 63.09 111 GLY A N 1
ATOM 853 C CA . GLY A 1 111 ? -7.914 13.473 -3.420 1.00 63.09 111 GLY A CA 1
ATOM 854 C C . GLY A 1 111 ? -9.392 13.232 -3.726 1.00 63.09 111 GLY A C 1
ATOM 855 O O . GLY A 1 111 ? -10.236 14.038 -3.335 1.00 63.09 111 GLY A O 1
ATOM 856 N N . GLU A 1 112 ? -9.710 12.136 -4.411 1.00 65.56 112 GLU A N 1
ATOM 857 C CA . GLU A 1 112 ? -11.058 11.592 -4.397 1.00 65.56 112 GLU A CA 1
ATOM 858 C C . GLU A 1 112 ? -11.211 10.966 -3.012 1.00 65.56 112 GLU A C 1
ATOM 860 O O . GLU A 1 112 ? -10.482 10.038 -2.663 1.00 65.56 112 GLU A O 1
ATOM 865 N N . ALA A 1 113 ? -12.061 11.554 -2.165 1.00 53.97 113 ALA A N 1
ATOM 866 C CA . ALA A 1 113 ? -12.369 10.983 -0.862 1.00 53.97 113 ALA A CA 1
ATOM 867 C C . ALA A 1 113 ? -12.921 9.573 -1.102 1.00 53.97 113 ALA A C 1
ATOM 869 O O . ALA A 1 113 ? -14.056 9.410 -1.543 1.00 53.97 113 ALA A O 1
ATOM 870 N N . GLY A 1 114 ? -12.063 8.571 -0.939 1.00 55.84 114 GLY A N 1
ATOM 871 C CA . GLY A 1 114 ? -12.445 7.182 -1.071 1.00 55.84 114 GLY A CA 1
ATOM 872 C C . GLY A 1 114 ? -13.163 6.801 0.203 1.00 55.84 114 GLY A C 1
ATOM 873 O O . GLY A 1 114 ? -12.509 6.622 1.226 1.00 55.84 114 GLY A O 1
ATOM 874 N N . ASP A 1 115 ? -14.488 6.709 0.145 1.00 65.69 115 ASP A N 1
ATOM 875 C CA . ASP A 1 115 ? -15.238 6.009 1.178 1.00 65.69 115 ASP A CA 1
ATOM 876 C C . ASP A 1 115 ? -14.654 4.594 1.281 1.00 65.69 115 ASP A C 1
ATOM 878 O O . ASP A 1 115 ? -14.531 3.883 0.275 1.00 65.69 115 ASP A O 1
ATOM 882 N N . PHE A 1 116 ? -14.239 4.198 2.484 1.00 74.88 116 PHE A N 1
ATOM 883 C CA . PHE A 1 116 ? -13.846 2.819 2.724 1.00 74.88 116 PHE A CA 1
ATOM 884 C C . PHE A 1 116 ? -15.061 1.933 2.455 1.00 74.88 116 PHE A C 1
ATOM 886 O O . PHE A 1 116 ? -16.147 2.167 2.986 1.00 74.88 116 PHE A O 1
ATOM 893 N N . ALA A 1 117 ? -14.889 0.906 1.627 1.00 81.44 117 ALA A N 1
ATOM 894 C CA . ALA A 1 117 ? -15.911 -0.123 1.520 1.00 81.44 117 ALA A CA 1
ATOM 895 C C . ALA A 1 117 ? -15.736 -1.082 2.698 1.00 81.44 117 ALA A C 1
ATOM 897 O O . ALA A 1 117 ? -14.703 -1.745 2.797 1.00 81.44 117 ALA A O 1
ATOM 898 N N . THR A 1 118 ? -16.730 -1.129 3.580 1.00 84.25 118 THR A N 1
ATOM 899 C CA . THR A 1 118 ? -16.755 -2.010 4.752 1.00 84.25 118 THR A CA 1
ATOM 900 C C . THR A 1 118 ? -17.496 -3.300 4.425 1.00 84.25 118 THR A C 1
ATOM 902 O O . THR A 1 118 ? -18.549 -3.278 3.791 1.00 84.25 118 THR A O 1
ATOM 905 N N . TYR A 1 119 ? -16.950 -4.420 4.884 1.00 83.56 119 TYR A N 1
ATOM 906 C CA . TYR A 1 119 ? -17.476 -5.763 4.704 1.00 83.56 119 TYR A CA 1
ATOM 907 C C . TYR A 1 119 ? -17.511 -6.481 6.051 1.00 83.56 119 TYR A C 1
ATOM 909 O O . TYR A 1 119 ? -16.545 -6.478 6.821 1.00 83.56 119 TYR A O 1
ATOM 917 N N . THR A 1 120 ? -18.613 -7.170 6.311 1.00 86.25 120 THR A N 1
ATOM 918 C CA . THR A 1 120 ? -18.677 -8.199 7.351 1.00 86.25 120 THR A CA 1
ATOM 919 C C . THR A 1 120 ? -17.836 -9.417 6.958 1.00 86.25 120 THR A C 1
ATOM 921 O O . THR A 1 120 ? -17.514 -9.615 5.786 1.00 86.25 120 THR A O 1
ATOM 924 N N . VAL A 1 121 ? -17.519 -10.294 7.918 1.00 83.12 121 VAL A N 1
ATOM 925 C CA . VAL A 1 121 ? -16.778 -11.545 7.648 1.00 83.12 121 VAL A CA 1
ATOM 926 C C . VAL A 1 121 ? -17.450 -12.388 6.554 1.00 83.12 121 VAL A C 1
ATOM 928 O O . VAL A 1 121 ? -16.770 -12.940 5.692 1.00 83.12 121 VAL A O 1
ATOM 931 N N . SER A 1 122 ? -18.785 -12.458 6.549 1.00 83.94 122 SER A N 1
ATOM 932 C CA . SER A 1 122 ? -19.540 -13.197 5.531 1.00 83.94 122 SER A CA 1
ATOM 933 C C . SER A 1 122 ? -19.470 -12.561 4.145 1.00 83.94 122 SER A C 1
ATOM 935 O O . SER A 1 122 ? -19.339 -13.281 3.165 1.00 83.94 122 SER A O 1
ATOM 937 N N . GLU A 1 123 ? -19.540 -11.232 4.052 1.00 85.88 123 GLU A N 1
ATOM 938 C CA . GLU A 1 123 ? -19.436 -10.528 2.764 1.00 85.88 123 GLU A CA 1
ATOM 939 C C . GLU A 1 123 ? -18.007 -10.580 2.222 1.00 85.88 123 GLU A C 1
ATOM 941 O O . GLU A 1 123 ? -17.794 -10.681 1.015 1.00 85.88 123 GLU A O 1
ATOM 946 N N . TRP A 1 124 ? -17.021 -10.559 3.120 1.00 86.81 124 TRP A N 1
ATOM 947 C CA . TRP A 1 124 ? -15.619 -10.700 2.766 1.00 86.81 124 TRP A CA 1
ATOM 948 C C . TRP A 1 124 ? -15.331 -12.044 2.089 1.00 86.81 124 TRP A C 1
ATOM 950 O O . TRP A 1 124 ? -14.621 -12.088 1.084 1.00 86.81 124 TRP A O 1
ATOM 960 N N . ASP A 1 125 ? -15.915 -13.137 2.585 1.00 86.12 125 ASP A N 1
ATOM 961 C CA . ASP A 1 125 ? -15.735 -14.474 2.011 1.00 86.12 125 ASP A CA 1
ATOM 962 C C . ASP A 1 125 ? -16.177 -14.580 0.542 1.00 86.12 125 ASP A C 1
ATOM 964 O O . ASP A 1 125 ? -15.596 -15.379 -0.198 1.00 86.12 125 ASP A O 1
ATOM 968 N N . ASP A 1 126 ? -17.123 -13.744 0.109 1.00 87.19 126 ASP A N 1
ATOM 969 C CA . ASP A 1 126 ? -17.622 -13.706 -1.268 1.00 87.19 126 ASP A CA 1
ATOM 970 C C . ASP A 1 126 ? -16.712 -12.907 -2.222 1.00 87.19 126 ASP A C 1
ATOM 972 O O . ASP A 1 126 ? -16.706 -13.161 -3.430 1.00 87.19 126 ASP A O 1
ATOM 976 N N . VAL A 1 127 ? -15.932 -11.947 -1.706 1.00 84.19 127 VAL A N 1
ATOM 977 C CA . VAL A 1 127 ? -15.116 -11.023 -2.523 1.00 84.19 127 VAL A CA 1
ATOM 978 C C . VAL A 1 127 ? -13.611 -11.258 -2.410 1.00 84.19 127 VAL A C 1
ATOM 980 O O . VAL A 1 127 ? -12.865 -10.893 -3.320 1.00 84.19 127 VAL A O 1
ATOM 983 N N . LYS A 1 128 ? -13.143 -11.905 -1.336 1.00 81.31 128 LYS A N 1
ATOM 984 C CA . LYS A 1 128 ? -11.712 -12.072 -1.027 1.00 81.31 128 LYS A CA 1
ATOM 985 C C . LYS A 1 128 ? -10.903 -12.742 -2.135 1.00 81.31 128 LYS A C 1
ATOM 987 O O . LYS A 1 128 ? -9.723 -12.443 -2.279 1.00 81.31 128 LYS A O 1
ATOM 992 N N . ASP A 1 129 ? -11.522 -13.608 -2.939 1.00 85.62 129 ASP A N 1
ATOM 993 C CA . ASP A 1 129 ? -10.856 -14.322 -4.036 1.00 85.62 129 ASP A CA 1
ATOM 994 C C . ASP A 1 129 ? -10.430 -13.387 -5.185 1.00 85.62 129 ASP A C 1
ATOM 996 O O . ASP A 1 129 ? -9.539 -13.725 -5.971 1.00 85.62 129 ASP A O 1
ATOM 1000 N N . ALA A 1 130 ? -11.034 -12.196 -5.284 1.00 81.50 130 ALA A N 1
ATOM 1001 C CA . ALA A 1 130 ? -10.602 -11.147 -6.205 1.00 81.50 130 ALA A CA 1
ATOM 1002 C C . ALA A 1 130 ? -9.321 -10.439 -5.725 1.00 81.50 130 ALA A C 1
ATOM 1004 O O . ALA A 1 130 ? -8.573 -9.878 -6.538 1.00 81.50 130 ALA A O 1
ATOM 1005 N N . PHE A 1 131 ? -9.027 -10.519 -4.425 1.00 79.38 131 PHE A N 1
ATOM 1006 C CA . PHE A 1 131 ? -7.840 -9.942 -3.827 1.00 79.38 131 PHE A CA 1
ATOM 1007 C C . PHE A 1 131 ? -6.689 -10.958 -3.748 1.00 79.38 131 PHE A C 1
ATOM 1009 O O . PHE A 1 131 ? -6.846 -12.165 -3.575 1.00 79.38 131 PHE A O 1
ATOM 1016 N N . LYS A 1 132 ? -5.467 -10.454 -3.878 1.00 77.94 132 LYS A N 1
ATOM 1017 C CA . LYS A 1 132 ? -4.216 -11.199 -3.722 1.00 77.94 132 LYS A CA 1
ATOM 1018 C C . LYS A 1 132 ? -3.572 -10.812 -2.400 1.00 77.94 132 LYS A C 1
ATOM 1020 O O . LYS A 1 132 ? -3.661 -9.662 -1.996 1.00 77.94 132 LYS A O 1
ATOM 1025 N N . ALA A 1 133 ? -2.878 -11.742 -1.748 1.00 70.12 133 ALA A N 1
ATOM 1026 C CA . ALA A 1 133 ? -2.166 -11.452 -0.501 1.00 70.12 133 ALA A CA 1
ATOM 1027 C C . ALA A 1 133 ? -1.189 -10.281 -0.685 1.00 70.12 133 ALA A C 1
ATOM 1029 O O . ALA A 1 133 ? -0.350 -10.315 -1.595 1.00 70.12 133 ALA A O 1
ATOM 1030 N N . ALA A 1 134 ? -1.316 -9.251 0.150 1.00 63.53 134 ALA A N 1
ATOM 1031 C CA . ALA A 1 134 ? -0.556 -8.024 -0.022 1.00 63.53 134 ALA A CA 1
ATOM 1032 C C . ALA A 1 134 ? 0.859 -8.123 0.556 1.00 63.53 134 ALA A C 1
ATOM 1034 O O . ALA A 1 134 ? 1.046 -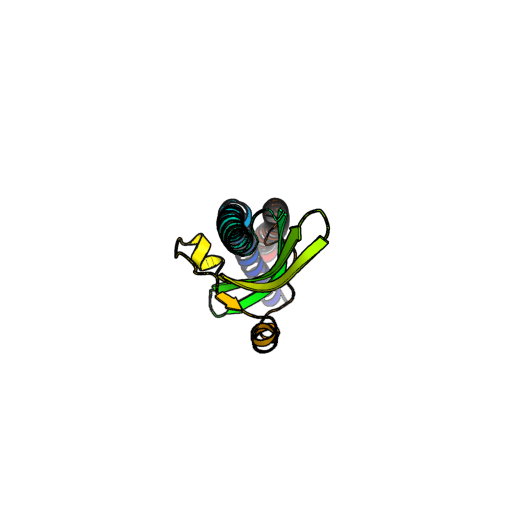8.618 1.669 1.00 63.53 134 ALA A O 1
ATOM 1035 N N . PRO A 1 135 ? 1.893 -7.694 -0.192 1.00 63.31 135 PRO A N 1
ATOM 1036 C CA . PRO A 1 135 ? 3.194 -7.455 0.407 1.00 63.31 135 PRO A CA 1
ATOM 1037 C C . PRO A 1 135 ? 3.090 -6.233 1.330 1.00 63.31 135 PRO A C 1
ATOM 1039 O O . PRO A 1 135 ? 2.585 -5.206 0.893 1.00 63.31 135 PRO A O 1
ATOM 1042 N N . SER A 1 136 ? 3.659 -6.315 2.539 1.00 63.53 136 SER A N 1
ATOM 1043 C CA . SER A 1 136 ? 3.637 -5.307 3.631 1.00 63.53 136 SER A CA 1
ATOM 1044 C C . SER A 1 136 ? 4.154 -3.896 3.291 1.00 63.53 136 SER A C 1
ATOM 1046 O O . SER A 1 136 ? 4.343 -3.046 4.160 1.00 63.53 136 SER A O 1
ATOM 1048 N N . ILE A 1 137 ? 4.471 -3.658 2.023 1.00 60.72 137 ILE A N 1
ATOM 1049 C CA . ILE A 1 137 ? 5.050 -2.436 1.485 1.00 60.72 137 ILE A CA 1
ATOM 1050 C C . ILE A 1 137 ? 4.024 -1.293 1.468 1.00 60.72 137 ILE A C 1
ATOM 1052 O O . ILE A 1 137 ? 4.433 -0.134 1.445 1.00 60.72 137 ILE A O 1
ATOM 1056 N N . VAL A 1 138 ? 2.717 -1.581 1.487 1.00 63.16 138 VAL A N 1
ATOM 1057 C CA . VAL A 1 138 ? 1.681 -0.543 1.384 1.00 63.16 138 VAL A CA 1
ATOM 1058 C C . VAL A 1 138 ? 1.665 0.340 2.634 1.00 63.16 138 VAL A C 1
ATOM 1060 O O . VAL A 1 138 ? 1.669 1.561 2.495 1.00 63.16 138 VAL A O 1
ATOM 1063 N N . PHE A 1 139 ? 1.758 -0.229 3.837 1.00 61.81 139 PHE A N 1
ATOM 1064 C CA . PHE A 1 139 ? 1.849 0.561 5.076 1.00 61.81 139 PHE A CA 1
ATOM 1065 C C . PHE A 1 139 ? 3.235 1.097 5.381 1.00 61.81 139 PHE A C 1
ATOM 1067 O O . PHE A 1 139 ? 3.399 2.141 6.010 1.00 61.81 139 PHE A O 1
ATOM 1074 N N . ASN A 1 140 ? 4.268 0.383 4.949 1.00 73.62 140 ASN A N 1
ATOM 1075 C CA . ASN A 1 140 ? 5.623 0.785 5.253 1.00 73.62 140 ASN A CA 1
ATOM 1076 C C . ASN A 1 140 ? 6.140 1.736 4.174 1.00 73.62 140 ASN A C 1
ATOM 1078 O O . ASN A 1 140 ? 6.925 1.354 3.307 1.00 73.62 140 ASN A O 1
ATOM 1082 N N . GLY A 1 141 ? 5.736 3.008 4.249 1.00 76.88 141 GLY A N 1
ATOM 1083 C CA . GLY A 1 141 ? 6.188 4.048 3.318 1.00 76.88 141 GLY A CA 1
ATOM 1084 C C . GLY A 1 141 ? 7.719 4.148 3.223 1.00 76.88 141 GLY A C 1
ATOM 1085 O O . GLY A 1 141 ? 8.274 4.409 2.152 1.00 76.88 141 GLY A O 1
ATOM 1086 N N . ALA A 1 142 ? 8.442 3.862 4.312 1.00 82.56 142 ALA A N 1
ATOM 1087 C CA . ALA A 1 142 ? 9.903 3.796 4.303 1.00 82.56 142 ALA A CA 1
ATOM 1088 C C . ALA A 1 142 ? 10.432 2.599 3.490 1.00 82.56 142 ALA A C 1
ATOM 1090 O O . ALA A 1 142 ? 11.386 2.746 2.718 1.00 82.56 142 ALA A O 1
ATOM 1091 N N . GLU A 1 143 ? 9.809 1.430 3.623 1.00 81.31 143 GLU A N 1
ATOM 1092 C CA . GLU A 1 143 ? 10.116 0.251 2.815 1.00 81.31 143 GLU A CA 1
ATOM 1093 C C . GLU A 1 143 ? 9.733 0.456 1.348 1.00 81.31 143 GLU A C 1
ATOM 1095 O O . GLU A 1 143 ? 10.569 0.193 0.484 1.00 81.31 143 GLU A O 1
ATOM 1100 N N . ALA A 1 144 ? 8.562 1.029 1.053 1.00 80.56 144 ALA A N 1
ATOM 1101 C CA . ALA A 1 144 ? 8.147 1.399 -0.300 1.00 80.56 144 ALA A CA 1
ATOM 1102 C C . ALA A 1 144 ? 9.180 2.304 -0.974 1.00 80.56 144 ALA A C 1
ATOM 1104 O O . ALA A 1 144 ? 9.653 1.999 -2.071 1.00 80.56 144 ALA A O 1
ATOM 1105 N N . LYS A 1 145 ? 9.629 3.360 -0.285 1.00 83.44 145 LYS A N 1
ATOM 1106 C CA . LYS A 1 145 ? 10.684 4.253 -0.784 1.00 83.44 145 LYS A CA 1
ATOM 1107 C C . LYS A 1 145 ? 12.010 3.531 -0.992 1.00 83.44 145 LYS A C 1
ATOM 1109 O O . LYS A 1 145 ? 12.666 3.736 -2.014 1.00 83.44 145 LYS A O 1
ATOM 1114 N N . LYS A 1 146 ? 12.418 2.671 -0.058 1.00 86.00 146 LYS A N 1
ATOM 1115 C CA . LYS A 1 146 ? 13.668 1.905 -0.158 1.00 86.00 146 LYS A CA 1
ATOM 1116 C C . LYS A 1 146 ? 13.642 0.929 -1.337 1.00 86.00 146 LYS A C 1
ATOM 1118 O O . LYS A 1 146 ? 14.606 0.868 -2.107 1.00 86.00 146 LYS A O 1
ATOM 1123 N N . VAL A 1 147 ? 12.550 0.184 -1.492 1.00 84.81 147 VAL A N 1
ATOM 1124 C CA . VAL A 1 147 ? 12.321 -0.751 -2.599 1.00 84.81 147 VAL A CA 1
ATOM 1125 C C . VAL A 1 147 ? 12.300 0.016 -3.918 1.00 84.81 147 VAL A C 1
ATOM 1127 O O . VAL A 1 147 ? 13.024 -0.347 -4.845 1.00 84.81 147 VAL A O 1
ATOM 1130 N N . ALA A 1 148 ? 11.575 1.132 -3.979 1.00 85.56 148 ALA A N 1
ATOM 1131 C CA . ALA A 1 148 ? 11.518 1.999 -5.146 1.00 85.56 148 ALA A CA 1
ATOM 1132 C C . ALA A 1 148 ? 12.899 2.513 -5.576 1.00 85.56 148 ALA A C 1
ATOM 1134 O O . ALA A 1 148 ? 13.275 2.356 -6.735 1.00 85.56 148 ALA A O 1
ATOM 1135 N N . ILE A 1 149 ? 13.695 3.060 -4.651 1.00 88.19 149 ILE A N 1
ATOM 1136 C CA . ILE A 1 149 ? 15.056 3.536 -4.950 1.00 88.19 149 ILE A CA 1
ATOM 1137 C C . ILE A 1 149 ? 15.934 2.387 -5.456 1.00 88.19 149 ILE A C 1
ATOM 1139 O O . ILE A 1 149 ? 16.666 2.546 -6.434 1.00 88.19 149 ILE A O 1
ATOM 1143 N N . THR A 1 150 ? 15.844 1.215 -4.825 1.00 89.12 150 THR A N 1
ATOM 1144 C CA . THR A 1 150 ? 16.631 0.036 -5.210 1.00 89.12 150 THR A CA 1
ATOM 1145 C C . THR A 1 150 ? 16.334 -0.376 -6.651 1.00 89.12 150 THR A C 1
ATOM 1147 O O . THR A 1 150 ? 17.254 -0.524 -7.461 1.00 89.12 150 THR A O 1
ATOM 1150 N N . TRP A 1 151 ? 15.055 -0.502 -7.004 1.00 86.81 151 TRP A N 1
ATOM 1151 C CA . TRP A 1 151 ? 14.643 -0.847 -8.363 1.00 86.81 151 TRP A CA 1
ATOM 1152 C C . TRP A 1 151 ? 14.962 0.258 -9.370 1.00 86.81 151 TRP A C 1
ATOM 1154 O O . TRP A 1 151 ? 15.451 -0.051 -10.457 1.00 86.81 151 TRP A O 1
ATOM 1164 N N . ALA A 1 152 ? 14.802 1.532 -9.002 1.00 88.81 152 ALA A N 1
ATOM 1165 C CA . ALA A 1 152 ? 15.171 2.660 -9.852 1.00 88.81 152 ALA A CA 1
ATOM 1166 C C . ALA A 1 152 ? 16.662 2.627 -10.221 1.00 88.81 152 ALA A C 1
ATOM 1168 O O . ALA A 1 152 ? 17.010 2.845 -11.381 1.00 88.81 152 ALA A O 1
ATOM 1169 N N . ILE A 1 153 ? 17.544 2.293 -9.271 1.00 89.38 153 ILE A N 1
ATOM 1170 C CA . ILE A 1 153 ? 18.982 2.135 -9.530 1.00 89.38 153 ILE A CA 1
ATOM 1171 C C . ILE A 1 153 ? 19.231 0.963 -10.484 1.00 89.38 153 ILE A C 1
ATOM 1173 O O . ILE A 1 153 ? 19.930 1.134 -11.484 1.00 89.38 153 ILE A O 1
ATOM 1177 N N . ILE A 1 154 ? 18.651 -0.212 -10.214 1.00 90.75 154 ILE A N 1
ATOM 1178 C CA . ILE A 1 154 ? 18.822 -1.407 -11.058 1.00 90.75 154 ILE A CA 1
ATOM 1179 C C . ILE A 1 154 ? 18.388 -1.109 -12.498 1.00 90.75 154 ILE A C 1
ATOM 1181 O O . ILE A 1 154 ? 19.148 -1.334 -13.444 1.00 90.75 154 ILE A O 1
ATOM 1185 N N . PHE A 1 155 ? 17.193 -0.549 -12.674 1.00 90.81 155 PHE A N 1
ATOM 1186 C CA . PHE A 1 155 ? 16.681 -0.197 -13.989 1.00 90.81 155 PHE A CA 1
ATOM 1187 C C . PHE A 1 155 ? 17.477 0.938 -14.640 1.00 90.81 155 PHE A C 1
ATOM 1189 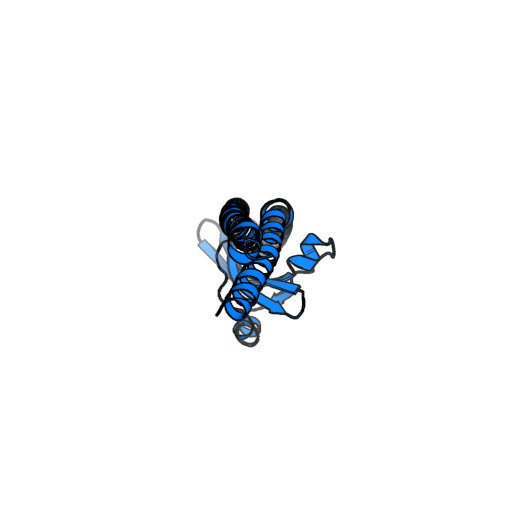O O . PHE A 1 155 ? 17.751 0.865 -15.836 1.00 90.81 155 PHE A O 1
ATOM 1196 N N . GLY A 1 156 ? 17.940 1.928 -13.876 1.00 88.19 156 GLY A N 1
ATOM 1197 C CA . GLY A 1 156 ? 18.819 2.987 -14.370 1.00 88.19 156 GLY A CA 1
ATOM 1198 C C . GLY A 1 156 ? 20.128 2.442 -14.941 1.00 88.19 156 GLY A C 1
ATOM 1199 O O . GLY A 1 156 ? 20.520 2.807 -16.052 1.00 88.19 156 GLY A O 1
ATOM 1200 N N . VAL A 1 157 ? 20.768 1.498 -14.245 1.00 90.94 157 VAL A N 1
ATOM 1201 C CA . VAL A 1 157 ? 21.984 0.822 -14.728 1.00 90.94 157 VAL A CA 1
ATOM 1202 C C . VAL A 1 157 ? 21.709 0.046 -16.018 1.00 90.94 157 VAL A C 1
ATOM 1204 O O . VAL A 1 157 ? 22.470 0.170 -16.980 1.00 90.94 157 VAL A O 1
ATOM 1207 N N . ILE A 1 158 ? 20.610 -0.714 -16.080 1.00 89.31 158 ILE A N 1
ATOM 1208 C CA . ILE A 1 158 ? 20.227 -1.472 -17.284 1.00 89.31 158 ILE A CA 1
ATOM 1209 C C . ILE A 1 158 ? 19.936 -0.522 -18.453 1.00 89.31 158 ILE A C 1
ATOM 1211 O O . ILE A 1 158 ? 20.384 -0.764 -19.577 1.00 89.31 158 ILE A O 1
ATOM 1215 N N . PHE A 1 159 ? 19.236 0.583 -18.198 1.00 88.06 159 PHE A N 1
ATOM 1216 C CA . PHE A 1 159 ? 18.895 1.579 -19.205 1.00 88.06 159 PHE A CA 1
ATOM 1217 C C . PHE A 1 159 ? 20.148 2.232 -19.795 1.00 88.06 159 PHE A C 1
ATOM 1219 O O . PHE A 1 159 ? 20.351 2.196 -21.013 1.00 88.06 159 PHE A O 1
ATOM 1226 N N . VAL A 1 160 ? 21.041 2.745 -18.945 1.00 88.50 160 VAL A N 1
ATOM 1227 C CA . VAL A 1 160 ? 22.315 3.341 -19.375 1.00 88.50 160 VAL A CA 1
ATOM 1228 C C . VAL A 1 160 ? 23.183 2.303 -20.092 1.00 88.50 160 VAL A C 1
ATOM 1230 O O . VAL A 1 160 ? 23.719 2.583 -21.167 1.00 88.50 160 VAL A O 1
ATOM 1233 N N . GLY A 1 161 ? 23.260 1.075 -19.571 1.00 85.81 161 GLY A N 1
ATOM 1234 C CA . GLY A 1 161 ? 23.971 -0.036 -20.206 1.00 85.81 161 GLY A CA 1
ATOM 1235 C C . GLY A 1 161 ? 23.447 -0.345 -21.612 1.00 85.81 161 GLY A C 1
ATOM 1236 O O . GLY A 1 161 ? 24.234 -0.519 -22.548 1.00 85.81 161 GLY A O 1
ATOM 1237 N N . SER A 1 162 ? 22.124 -0.323 -21.799 1.00 86.75 162 SER A N 1
ATOM 1238 C CA . SER A 1 162 ? 21.492 -0.523 -23.107 1.00 86.75 162 SER A CA 1
ATOM 1239 C C . SER A 1 162 ? 21.892 0.566 -24.113 1.00 86.75 162 SER A C 1
ATOM 1241 O O . SER A 1 162 ? 22.199 0.262 -25.272 1.00 86.75 162 SER A O 1
ATOM 1243 N N . ILE A 1 163 ? 21.991 1.825 -23.664 1.00 85.38 163 ILE A N 1
ATOM 1244 C CA . ILE A 1 163 ? 22.436 2.956 -24.486 1.00 85.38 163 ILE A CA 1
ATOM 1245 C C . ILE A 1 163 ? 23.908 2.785 -24.873 1.00 85.38 163 ILE A C 1
ATOM 1247 O O . ILE A 1 163 ? 24.242 2.902 -26.055 1.00 85.38 163 ILE A O 1
ATOM 1251 N N . VAL A 1 164 ? 24.783 2.460 -23.916 1.00 84.56 164 VAL A N 1
ATOM 1252 C CA . VAL A 1 164 ? 26.225 2.283 -24.158 1.00 84.56 164 VAL A CA 1
ATOM 1253 C C . VAL A 1 164 ? 26.482 1.153 -25.154 1.00 84.56 164 VAL A C 1
ATOM 1255 O O . VAL A 1 164 ? 27.230 1.346 -26.116 1.00 84.56 164 VAL A O 1
ATOM 1258 N N . VAL A 1 165 ? 25.829 -0.003 -24.997 1.00 82.69 165 VAL A N 1
ATOM 1259 C CA . VAL A 1 165 ? 25.939 -1.135 -25.938 1.00 82.69 165 VAL A CA 1
ATOM 1260 C C . VAL A 1 165 ? 25.465 -0.728 -27.336 1.00 82.69 165 VAL A C 1
ATOM 1262 O O . VAL A 1 165 ? 26.115 -1.032 -28.344 1.00 82.69 165 VAL A O 1
ATOM 1265 N N . ARG A 1 166 ? 24.360 0.021 -27.420 1.00 78.62 166 ARG A N 1
ATOM 1266 C CA . ARG A 1 166 ? 23.827 0.518 -28.692 1.00 78.62 166 ARG A CA 1
ATOM 1267 C C . ARG A 1 166 ? 24.758 1.542 -29.353 1.00 78.62 166 ARG A C 1
ATOM 1269 O O . ARG A 1 166 ? 24.910 1.523 -30.576 1.00 78.62 166 ARG A O 1
ATOM 1276 N N . ALA A 1 167 ? 25.416 2.393 -28.570 1.00 78.12 167 ALA A N 1
ATOM 1277 C CA . ALA A 1 167 ? 26.307 3.445 -29.053 1.00 78.12 167 ALA A CA 1
ATOM 1278 C C . ALA A 1 167 ? 27.717 2.952 -29.424 1.00 78.12 167 ALA A C 1
ATOM 1280 O O . ALA A 1 167 ? 28.308 3.477 -30.366 1.00 78.12 167 ALA A O 1
ATOM 1281 N N . THR A 1 168 ? 28.258 1.948 -28.730 1.00 78.38 168 THR A N 1
ATOM 1282 C CA . THR A 1 168 ? 29.656 1.503 -28.899 1.00 78.38 168 THR A CA 1
ATOM 1283 C C . THR A 1 168 ? 29.782 0.257 -29.775 1.00 78.38 168 THR A C 1
ATOM 1285 O O . THR A 1 168 ? 30.552 0.248 -30.736 1.00 78.38 168 THR A O 1
ATOM 1288 N N . LEU A 1 169 ? 28.997 -0.789 -29.503 1.00 69.19 169 LEU A N 1
ATOM 1289 C CA . LEU A 1 169 ? 29.108 -2.088 -30.178 1.00 69.19 169 LEU A CA 1
ATOM 1290 C C . LEU A 1 169 ? 28.297 -2.139 -31.473 1.00 69.19 169 LEU A C 1
ATOM 1292 O O . LEU A 1 169 ? 28.710 -2.745 -32.465 1.00 69.19 169 LEU A O 1
ATOM 1296 N N . LEU A 1 170 ? 27.141 -1.477 -31.486 1.00 63.62 170 LEU A N 1
ATOM 1297 C CA . LEU A 1 170 ? 26.213 -1.525 -32.614 1.00 63.62 170 LEU A CA 1
ATOM 1298 C C . LEU A 1 170 ? 26.424 -0.396 -33.637 1.00 63.62 170 LEU A C 1
ATOM 1300 O O . LEU A 1 170 ? 25.870 -0.494 -34.735 1.00 63.62 170 LEU A O 1
ATOM 1304 N N . ARG A 1 171 ? 27.233 0.626 -33.319 1.00 61.44 171 ARG A N 1
ATOM 1305 C CA . ARG A 1 171 ? 27.540 1.790 -34.181 1.00 61.44 171 ARG A CA 1
ATOM 1306 C C . ARG A 1 171 ? 28.867 1.664 -34.949 1.00 61.44 171 ARG A C 1
ATOM 1308 O O . ARG A 1 171 ? 28.996 2.255 -36.012 1.00 61.44 171 ARG A O 1
ATOM 1315 N N . ARG A 1 172 ? 29.814 0.841 -34.475 1.00 57.91 172 ARG A N 1
ATOM 1316 C CA . ARG A 1 172 ? 31.200 0.681 -34.985 1.00 57.91 172 ARG A CA 1
ATOM 1317 C C . ARG A 1 172 ? 31.361 0.026 -36.378 1.00 57.91 172 ARG A C 1
ATOM 1319 O O . ARG A 1 172 ? 32.385 -0.583 -36.660 1.00 57.91 172 ARG A O 1
ATOM 1326 N N . LYS A 1 173 ? 30.349 0.077 -37.247 1.00 51.25 173 LYS A N 1
ATOM 1327 C CA . LYS A 1 173 ? 30.425 -0.470 -38.618 1.00 51.25 173 LYS A CA 1
ATOM 1328 C C . LYS A 1 173 ? 29.570 0.350 -39.597 1.00 51.25 173 LYS A C 1
ATOM 1330 O O . LYS A 1 173 ? 28.775 -0.215 -40.345 1.00 51.25 173 LYS A O 1
ATOM 1335 N N . ARG A 1 174 ? 29.673 1.677 -39.497 1.00 46.72 174 ARG A N 1
ATOM 1336 C CA . ARG A 1 174 ? 29.508 2.562 -40.651 1.00 46.72 174 ARG A CA 1
ATOM 1337 C C . ARG A 1 174 ? 30.901 2.866 -41.168 1.00 46.72 174 ARG A C 1
ATOM 1339 O O . ARG A 1 174 ? 31.763 3.104 -40.294 1.00 46.72 174 ARG A O 1
#

pLDDT: mean 80.03, std 8.19, range [46.72, 90.94]

Sequence (174 aa):
MRILLRIVVGLLGFVAFLGMMGSGALWAYGEYGAPLLETQLRSMEEDIEQELEDDHPGSTVTVEFKEVFYQLEGTSLFVAFEVHAVAELSGVEVENTTTYVSADILGVVFGEAGDFATYTVSEWDDVKDAFKAAPSIVFNGAEAKKVAITWAIIFGVIFVGSIVVRATLLRRKR

Foldseek 3Di:
DLVVVLVVLVVLLVVLVVLLVVLVVLLCCLVQLLVLVVVVVVVVVVVVQVVVCVVPPQWDKDKDWDWFWWADDDPWIKTKIWIWMFTGHPRHTPDTAIKMWIFGSVCSRVVNPTDIDIGHPVRCVVCVVNIDTDDPSNNNSVSSNVVSVVSNVVSVVSNVVSVCCCVPVSVPPD